Protein AF-A0ABD0PZU5-F1 (afdb_monomer_lite)

pLDDT: mean 74.21, std 15.09, range [39.16, 93.81]

InterPro domains:
  IPR005817 Wnt [PF00110] (14-63)

Organism: Cirrhinus mrigala (NCBI:txid683832)

Radius of gyration: 12.66 Å; chains: 1; bounding box: 28×32×26 Å

Structure (mmCIF, N/CA/C/O backbone):
data_AF-A0ABD0PZU5-F1
#
_entry.id   AF-A0ABD0PZU5-F1
#
loop_
_atom_site.group_PDB
_atom_site.id
_atom_site.type_symbol
_atom_site.label_atom_id
_atom_site.label_alt_id
_atom_site.label_comp_id
_atom_site.label_asym_id
_atom_site.label_entity_id
_atom_site.label_seq_id
_atom_site.pdbx_PDB_ins_code
_atom_site.Cartn_x
_atom_site.Cartn_y
_atom_site.Cartn_z
_atom_site.occupancy
_atom_site.B_iso_or_equiv
_atom_site.auth_seq_id
_atom_site.auth_comp_id
_atom_site.auth_asym_id
_atom_site.auth_atom_id
_atom_site.pdbx_PDB_model_num
ATOM 1 N N . TYR A 1 1 ? -6.239 22.655 8.520 1.00 39.16 1 TYR A N 1
ATOM 2 C CA . TYR A 1 1 ? -6.084 21.203 8.704 1.00 39.16 1 TYR A CA 1
ATOM 3 C C . TYR A 1 1 ? -7.092 20.502 7.816 1.00 39.16 1 TYR A C 1
ATOM 5 O O . TYR A 1 1 ? -8.240 20.340 8.204 1.00 39.16 1 TYR A O 1
ATOM 13 N N . SER A 1 2 ? -6.702 20.201 6.579 1.00 39.53 2 SER A N 1
ATOM 14 C CA . SER A 1 2 ? -7.565 19.504 5.624 1.00 39.53 2 SER A CA 1
ATOM 15 C C . SER A 1 2 ? -7.622 18.043 6.047 1.00 39.53 2 SER A C 1
ATOM 17 O O . SER A 1 2 ? -6.646 17.310 5.911 1.00 39.53 2 SER A O 1
ATOM 19 N N . SER A 1 3 ? -8.732 17.655 6.658 1.00 47.25 3 SER A N 1
ATOM 20 C CA . SER A 1 3 ? -8.986 16.312 7.154 1.00 47.25 3 SER A CA 1
ATOM 21 C C . SER A 1 3 ? -9.086 15.325 5.988 1.00 47.25 3 SER A C 1
ATOM 23 O O . SER A 1 3 ? -10.171 14.999 5.511 1.00 47.25 3 SER A O 1
ATOM 25 N N . LEU A 1 4 ? -7.947 14.738 5.615 1.00 52.56 4 LEU A N 1
ATOM 26 C CA . LEU A 1 4 ? -7.871 13.461 4.890 1.00 52.56 4 LEU A CA 1
ATOM 27 C C . LEU A 1 4 ? -8.450 12.274 5.708 1.00 52.56 4 LEU A C 1
ATOM 29 O O . LEU A 1 4 ? -8.202 11.120 5.389 1.00 52.56 4 LEU A O 1
ATOM 33 N N . GLY A 1 5 ? -9.202 12.546 6.781 1.00 48.66 5 GLY A N 1
ATOM 34 C CA . GLY A 1 5 ? -9.769 11.573 7.713 1.00 48.66 5 GLY A CA 1
ATOM 35 C C . GLY A 1 5 ? -11.284 11.383 7.604 1.00 48.66 5 GLY A C 1
ATOM 36 O O . GLY A 1 5 ? -11.881 10.928 8.568 1.00 48.66 5 GLY A O 1
ATOM 37 N N . SER A 1 6 ? -11.937 11.759 6.495 1.00 51.97 6 SER A N 1
ATOM 38 C CA . SER A 1 6 ? -13.412 11.692 6.393 1.00 51.97 6 SER A CA 1
ATOM 39 C C . SER A 1 6 ? -13.974 10.804 5.281 1.00 51.97 6 SER A C 1
ATOM 41 O O . SER A 1 6 ? -15.193 10.682 5.177 1.00 51.97 6 SER A O 1
ATOM 43 N N . GLN A 1 7 ? -13.137 10.138 4.479 1.00 55.94 7 GLN A N 1
ATOM 44 C CA . GLN A 1 7 ? -13.622 9.189 3.475 1.00 55.94 7 GLN A CA 1
ATOM 45 C C . GLN A 1 7 ? -13.059 7.789 3.735 1.00 55.94 7 GLN A C 1
ATOM 47 O O . GLN A 1 7 ? -11.842 7.650 3.871 1.00 55.94 7 GLN A O 1
ATOM 52 N N . PRO A 1 8 ? -13.916 6.751 3.818 1.00 63.59 8 PRO A N 1
ATOM 53 C CA . PRO A 1 8 ? -13.456 5.379 3.966 1.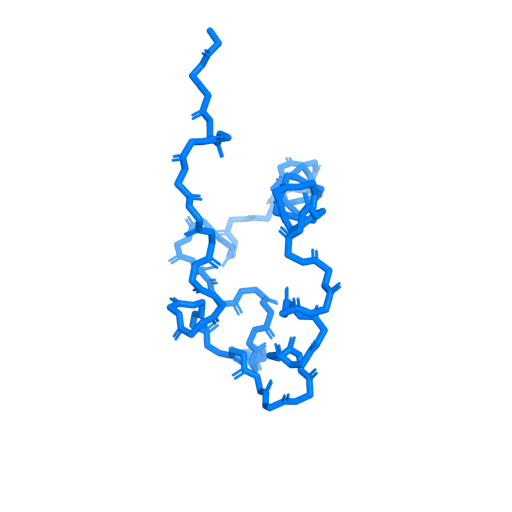00 63.59 8 PRO A CA 1
ATOM 54 C C . PRO A 1 8 ? -12.502 5.039 2.824 1.00 63.59 8 PRO A C 1
ATOM 56 O O . PRO A 1 8 ? -12.868 5.156 1.653 1.00 63.59 8 PRO A O 1
ATOM 59 N N . ILE A 1 9 ? -11.283 4.609 3.155 1.00 71.12 9 ILE A N 1
ATOM 60 C CA . ILE A 1 9 ? -10.344 4.112 2.151 1.00 71.12 9 ILE A CA 1
ATOM 61 C C . ILE A 1 9 ? -10.950 2.842 1.558 1.00 71.12 9 ILE A C 1
ATOM 63 O O . ILE A 1 9 ? -10.972 1.785 2.189 1.00 71.12 9 ILE A O 1
ATOM 67 N N . LEU A 1 10 ? -11.438 2.919 0.322 1.00 81.44 10 LEU A N 1
ATOM 68 C CA . LEU A 1 10 ? -11.786 1.723 -0.426 1.00 81.44 10 LEU A CA 1
ATOM 69 C C . LEU A 1 10 ? -10.488 1.026 -0.828 1.00 81.44 10 LEU A C 1
ATOM 71 O O . LEU A 1 10 ? -9.878 1.354 -1.834 1.00 81.44 10 LEU A O 1
ATOM 75 N N . CYS A 1 11 ? -10.076 0.007 -0.073 1.00 85.50 11 CYS A N 1
ATOM 76 C CA . CYS A 1 11 ? -8.897 -0.795 -0.419 1.00 85.50 11 CYS A CA 1
ATOM 77 C C . CYS A 1 11 ? -8.929 -1.317 -1.868 1.00 85.50 11 CYS A C 1
ATOM 79 O O . CYS A 1 11 ? -7.887 -1.518 -2.470 1.00 85.50 11 CYS A O 1
ATOM 81 N N . GLY A 1 12 ? -10.117 -1.527 -2.449 1.00 83.94 12 GLY A N 1
ATOM 82 C CA . GLY A 1 12 ? -10.263 -1.937 -3.850 1.00 83.94 12 GLY A CA 1
ATOM 83 C C . GLY A 1 12 ? -9.920 -0.860 -4.886 1.00 83.94 12 GLY A C 1
ATOM 84 O O . GLY A 1 12 ? -9.727 -1.206 -6.045 1.00 83.94 12 GLY A O 1
ATOM 85 N N . SER A 1 13 ?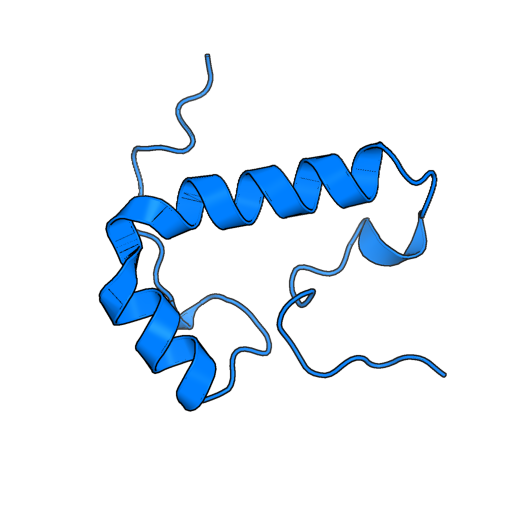 -9.837 0.417 -4.501 1.00 84.38 13 SER A N 1
ATOM 86 C CA . SER A 1 13 ? -9.482 1.521 -5.400 1.00 84.38 13 SER A CA 1
ATOM 87 C C . SER A 1 13 ? -7.990 1.859 -5.388 1.00 84.38 13 SER A C 1
ATOM 89 O O . SER A 1 13 ? -7.572 2.733 -6.142 1.00 84.38 13 SER A O 1
ATOM 91 N N . ILE A 1 14 ? -7.184 1.210 -4.540 1.00 83.06 14 ILE A N 1
ATOM 92 C CA . ILE A 1 14 ? -5.735 1.428 -4.509 1.00 83.06 14 ILE A CA 1
ATOM 93 C C . ILE A 1 14 ? -5.109 0.604 -5.645 1.00 83.06 14 ILE A C 1
ATOM 95 O O . ILE A 1 14 ? -5.183 -0.632 -5.622 1.00 83.06 14 ILE A O 1
ATOM 99 N N . PRO A 1 15 ? -4.500 1.259 -6.647 1.00 81.62 15 PRO A N 1
ATOM 100 C CA . PRO A 1 15 ? -3.966 0.567 -7.806 1.00 81.62 15 PRO A CA 1
ATOM 101 C C . PRO A 1 15 ? -2.790 -0.333 -7.416 1.00 81.62 15 PRO A C 1
ATOM 103 O O . PRO A 1 15 ? -1.938 0.030 -6.607 1.00 81.62 15 PRO A O 1
ATOM 106 N N . GLY A 1 16 ? -2.746 -1.523 -8.013 1.00 81.69 16 GLY A N 1
ATOM 107 C CA . GLY A 1 16 ? -1.644 -2.470 -7.846 1.00 81.69 16 GLY A CA 1
ATOM 108 C C . GLY A 1 16 ? -1.705 -3.353 -6.596 1.00 81.69 16 GLY A C 1
ATOM 109 O O . GLY A 1 16 ? -0.880 -4.256 -6.482 1.00 81.69 16 GLY A O 1
ATOM 110 N N . LEU A 1 17 ? -2.679 -3.176 -5.694 1.00 85.12 17 LEU A N 1
ATOM 111 C CA . LEU A 1 17 ? -2.815 -4.073 -4.542 1.00 85.12 17 LEU A CA 1
ATOM 112 C C . LEU A 1 17 ? -3.119 -5.513 -4.970 1.00 85.12 17 LEU A C 1
ATOM 114 O O . LEU A 1 17 ? -4.118 -5.794 -5.636 1.00 85.12 17 LEU A O 1
ATOM 118 N N . VAL A 1 18 ? -2.308 -6.452 -4.487 1.00 88.75 18 VAL A N 1
ATOM 119 C CA . VAL A 1 18 ? -2.548 -7.891 -4.663 1.00 88.75 18 VAL A CA 1
ATOM 120 C C . VAL A 1 18 ? -3.461 -8.447 -3.555 1.00 88.75 18 VAL A C 1
ATOM 122 O O . VAL A 1 18 ? -3.561 -7.842 -2.481 1.00 88.75 18 VAL A O 1
ATOM 125 N N . PRO A 1 19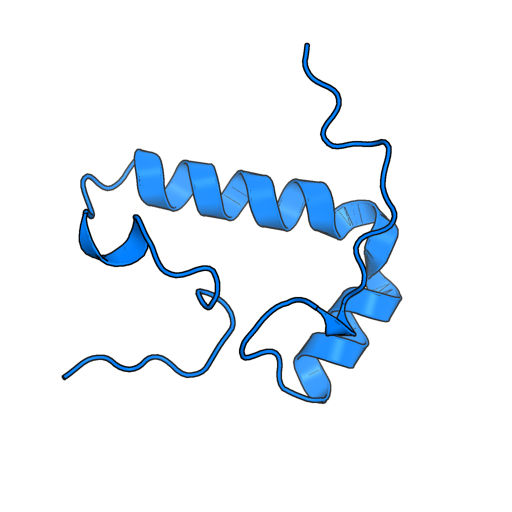 ? -4.095 -9.631 -3.728 1.00 92.38 19 PRO A N 1
ATOM 126 C CA . PRO A 1 19 ? -5.066 -10.173 -2.766 1.00 92.38 19 PRO A CA 1
ATOM 127 C C . PRO A 1 19 ? -4.579 -10.232 -1.311 1.00 92.38 19 PRO A C 1
ATOM 129 O O . PRO A 1 19 ? -5.347 -9.983 -0.379 1.00 92.38 19 PRO A O 1
ATOM 132 N N . LYS A 1 20 ? -3.288 -10.509 -1.092 1.00 91.75 20 LYS A N 1
ATOM 133 C CA . LYS A 1 20 ? -2.702 -10.527 0.254 1.00 91.75 20 LYS A CA 1
ATOM 134 C C . LYS A 1 20 ? -2.675 -9.131 0.887 1.00 91.75 20 LYS A C 1
ATOM 136 O O . LYS A 1 20 ? -3.056 -8.993 2.045 1.00 91.75 20 LYS A O 1
ATOM 141 N N . GLN A 1 21 ? -2.275 -8.102 0.143 1.00 90.44 21 GLN A N 1
ATOM 142 C CA . GLN A 1 21 ? -2.246 -6.722 0.638 1.00 90.44 21 GLN A CA 1
ATOM 143 C C . GLN A 1 21 ? -3.664 -6.158 0.814 1.00 90.44 21 GLN A C 1
ATOM 145 O O . GLN A 1 21 ? -3.921 -5.455 1.784 1.00 90.44 21 GLN A O 1
ATOM 150 N N . LEU A 1 22 ? -4.611 -6.546 -0.047 1.00 90.50 22 LEU A N 1
ATOM 151 C CA . LEU A 1 22 ? -6.045 -6.274 0.127 1.00 90.50 22 LEU A CA 1
ATOM 152 C C . LEU A 1 22 ? -6.577 -6.805 1.464 1.00 90.50 22 LEU A C 1
ATOM 154 O O . LEU A 1 22 ? -7.341 -6.113 2.139 1.00 90.50 22 LEU A O 1
ATOM 158 N N . ARG A 1 23 ? -6.155 -8.009 1.875 1.00 92.81 23 ARG A N 1
ATOM 159 C CA . ARG A 1 23 ? -6.506 -8.569 3.189 1.00 92.81 23 ARG A CA 1
ATOM 160 C C . ARG A 1 23 ? -5.940 -7.723 4.331 1.00 92.81 23 ARG A C 1
ATOM 162 O O . ARG A 1 23 ? -6.668 -7.441 5.275 1.00 92.81 23 ARG A O 1
ATOM 169 N N . PHE A 1 24 ? -4.684 -7.286 4.231 1.00 92.44 24 PHE A N 1
ATOM 170 C CA . PHE A 1 24 ? -4.089 -6.381 5.220 1.00 92.44 24 PHE A CA 1
ATOM 171 C C . PHE A 1 24 ? -4.819 -5.037 5.275 1.00 92.44 24 PHE A C 1
ATOM 173 O O . PHE A 1 24 ? -5.232 -4.625 6.351 1.00 92.44 24 PHE A O 1
ATOM 180 N N . CYS A 1 25 ? -5.064 -4.402 4.131 1.00 89.56 25 CYS A N 1
ATOM 181 C CA . CYS A 1 25 ? -5.751 -3.116 4.071 1.00 89.56 25 CYS A CA 1
ATOM 182 C C . CYS A 1 25 ? -7.141 -3.172 4.722 1.00 89.56 25 CYS A C 1
ATOM 184 O O . CYS A 1 25 ? -7.497 -2.276 5.477 1.00 89.56 25 CYS A O 1
ATOM 186 N N . ARG A 1 26 ? -7.909 -4.251 4.501 1.00 91.12 26 ARG A N 1
ATOM 187 C CA . ARG A 1 26 ? -9.228 -4.431 5.136 1.00 91.12 26 ARG A CA 1
ATOM 188 C C . ARG A 1 26 ? -9.134 -4.683 6.641 1.00 91.12 26 ARG A C 1
ATOM 190 O O . ARG A 1 26 ? -9.942 -4.147 7.387 1.00 91.12 26 ARG A O 1
ATOM 197 N N . ASN A 1 27 ? -8.159 -5.479 7.080 1.00 93.81 27 ASN A N 1
ATOM 198 C CA . ASN A 1 27 ? -7.967 -5.792 8.500 1.00 93.81 27 ASN A CA 1
ATOM 199 C C . ASN A 1 27 ? -7.454 -4.595 9.314 1.00 93.81 27 ASN A C 1
ATOM 201 O O . ASN A 1 27 ? -7.676 -4.540 10.517 1.00 93.81 27 ASN A O 1
ATOM 205 N N . TYR A 1 28 ? -6.758 -3.664 8.662 1.00 91.25 28 TYR A N 1
ATOM 206 C CA . TYR A 1 28 ? -6.076 -2.530 9.286 1.00 91.25 28 TYR A CA 1
ATOM 207 C C . TYR A 1 28 ? -6.561 -1.190 8.717 1.00 91.25 28 TYR A C 1
ATOM 209 O O . TYR A 1 28 ? -5.811 -0.219 8.659 1.00 91.25 28 TYR A O 1
ATOM 217 N N . ILE A 1 29 ? -7.821 -1.132 8.276 1.00 87.06 29 ILE A N 1
ATOM 218 C CA . ILE A 1 29 ? -8.364 0.014 7.535 1.00 87.06 29 ILE A CA 1
ATOM 219 C C . ILE A 1 29 ? -8.312 1.322 8.328 1.00 87.06 29 ILE A C 1
ATOM 221 O O . ILE A 1 29 ? -8.086 2.383 7.752 1.00 87.06 29 ILE A O 1
ATOM 225 N N . GLU A 1 30 ? -8.438 1.234 9.651 1.00 87.81 30 GLU A N 1
ATOM 226 C CA . GLU A 1 30 ? -8.377 2.376 10.567 1.00 87.81 30 GLU A CA 1
ATOM 227 C C . GLU A 1 30 ? -6.996 3.048 10.587 1.00 87.81 30 GLU A C 1
ATOM 229 O O . GLU A 1 30 ? -6.909 4.256 10.783 1.00 87.81 30 GLU A O 1
ATOM 234 N N . ILE A 1 31 ? -5.919 2.294 10.331 1.00 88.31 31 ILE A N 1
ATOM 235 C CA . ILE A 1 31 ? -4.538 2.810 10.338 1.00 88.31 31 ILE A CA 1
ATOM 236 C C . ILE A 1 31 ? -3.975 3.068 8.934 1.00 88.31 31 I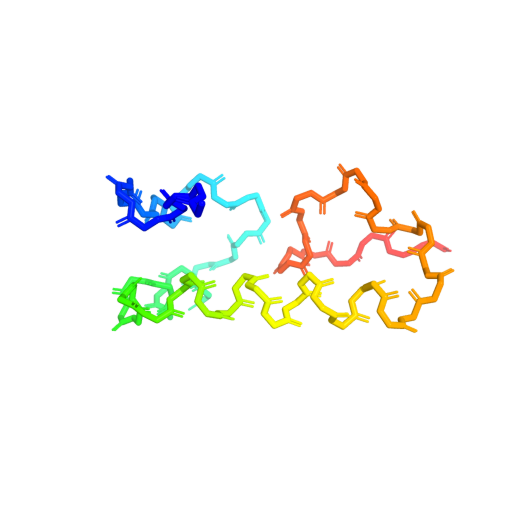LE A C 1
ATOM 238 O O . ILE A 1 31 ? -2.879 3.612 8.795 1.00 88.31 31 ILE A O 1
ATOM 242 N N . MET A 1 32 ? -4.711 2.719 7.875 1.00 85.88 32 MET A N 1
ATOM 243 C CA . MET A 1 32 ? -4.297 2.974 6.491 1.00 85.88 32 MET A CA 1
ATOM 244 C C . MET A 1 32 ? -3.994 4.456 6.179 1.00 85.88 32 MET A C 1
ATOM 246 O O . MET A 1 32 ? -3.068 4.690 5.398 1.00 85.88 32 MET A O 1
ATOM 250 N N . PRO A 1 33 ? -4.667 5.464 6.782 1.00 84.75 33 PRO A N 1
ATOM 251 C CA . PRO A 1 33 ? -4.269 6.863 6.615 1.00 84.75 33 PRO A CA 1
ATOM 252 C C . PRO A 1 33 ? -2.827 7.140 7.072 1.00 84.75 33 PRO A C 1
ATOM 254 O O . PRO A 1 33 ? -2.078 7.807 6.362 1.00 84.75 33 PRO A O 1
ATOM 257 N N . SER A 1 34 ? -2.402 6.568 8.204 1.00 88.12 34 SER A N 1
ATOM 258 C CA . SER A 1 34 ? -1.034 6.720 8.723 1.00 88.12 34 SER A CA 1
ATOM 259 C C . SER A 1 34 ? -0.000 6.021 7.840 1.00 88.12 34 SER A C 1
ATOM 261 O O . SER A 1 34 ? 1.096 6.539 7.637 1.00 88.12 34 SER A O 1
ATOM 263 N N . VAL A 1 35 ? -0.352 4.865 7.267 1.00 87.25 35 VAL A N 1
ATOM 264 C CA . VAL A 1 35 ? 0.502 4.164 6.293 1.00 87.25 35 VAL A CA 1
ATOM 265 C C . VAL A 1 35 ? 0.729 5.033 5.050 1.00 87.25 35 VAL A C 1
ATOM 267 O O . VAL A 1 35 ? 1.862 5.153 4.585 1.00 87.25 35 VAL A O 1
ATOM 270 N N . ALA A 1 36 ? -0.324 5.676 4.535 1.00 83.31 36 ALA A N 1
ATOM 271 C CA . ALA A 1 36 ? -0.224 6.582 3.391 1.00 83.31 36 ALA A CA 1
ATOM 272 C C . ALA A 1 36 ? 0.645 7.818 3.695 1.00 83.31 36 ALA A C 1
ATOM 274 O O . ALA A 1 36 ? 1.466 8.219 2.868 1.00 83.31 36 ALA A O 1
ATOM 275 N N . GLU A 1 37 ? 0.500 8.401 4.886 1.00 84.25 37 GLU A N 1
ATOM 276 C CA . GLU A 1 37 ? 1.304 9.546 5.324 1.00 84.25 37 GLU A CA 1
ATOM 277 C C . GLU A 1 37 ? 2.789 9.193 5.476 1.00 84.25 37 GLU A C 1
ATOM 279 O O . GLU A 1 37 ? 3.639 9.908 4.945 1.00 84.25 37 GLU A O 1
ATOM 284 N N . GLY A 1 38 ? 3.110 8.067 6.121 1.00 84.94 38 GLY A N 1
ATOM 285 C CA . GLY A 1 38 ? 4.496 7.626 6.301 1.00 84.94 38 GLY A CA 1
ATOM 286 C C . GLY A 1 38 ? 5.223 7.414 4.971 1.00 84.94 38 GLY A C 1
ATOM 287 O O . GLY A 1 38 ? 6.382 7.797 4.821 1.00 84.94 38 GLY A O 1
ATOM 288 N N . VAL A 1 39 ? 4.516 6.884 3.971 1.00 83.75 39 VAL A N 1
ATOM 289 C CA . VAL A 1 39 ? 5.056 6.741 2.617 1.00 83.75 39 VAL A CA 1
ATOM 290 C C . VAL A 1 39 ? 5.286 8.097 1.955 1.00 83.75 39 VAL A C 1
ATOM 292 O O . VAL A 1 39 ? 6.366 8.326 1.416 1.00 83.75 39 VAL A O 1
ATOM 295 N N . LYS A 1 40 ? 4.320 9.021 2.038 1.00 79.88 40 LYS A N 1
ATOM 296 C CA . LYS A 1 40 ? 4.478 10.384 1.510 1.00 79.88 40 LYS A CA 1
ATOM 297 C C . LYS A 1 40 ? 5.695 11.088 2.116 1.00 79.88 40 LYS A C 1
ATOM 299 O O . LYS A 1 40 ? 6.454 11.707 1.377 1.00 79.88 40 LYS A O 1
ATOM 304 N N . LEU A 1 41 ? 5.881 10.980 3.431 1.00 84.44 41 LEU A N 1
ATOM 305 C CA . LEU A 1 41 ? 7.032 11.557 4.125 1.00 84.44 41 LEU A CA 1
ATOM 306 C C . LEU A 1 41 ? 8.339 10.918 3.651 1.00 84.44 41 LEU A C 1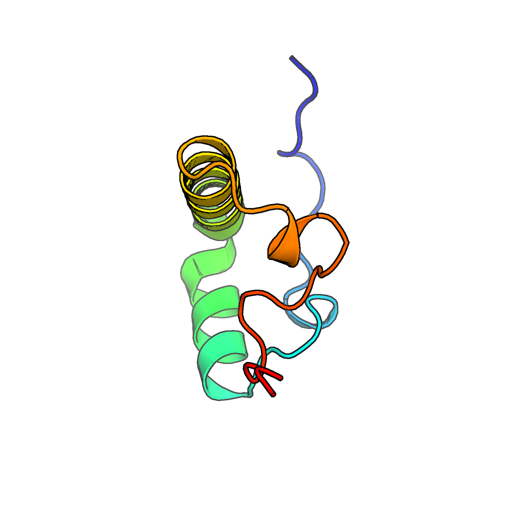
ATOM 308 O O . LEU A 1 41 ? 9.249 11.641 3.269 1.00 84.44 41 LEU A O 1
ATOM 312 N N . GLY A 1 42 ? 8.415 9.587 3.569 1.00 81.81 42 GLY A N 1
ATOM 313 C CA . GLY A 1 42 ? 9.611 8.902 3.067 1.00 81.81 42 GLY A CA 1
ATOM 314 C C . GLY A 1 42 ? 9.993 9.306 1.637 1.00 81.81 42 GLY A C 1
ATOM 315 O O . GLY A 1 42 ? 11.170 9.512 1.349 1.00 81.81 42 GLY A O 1
ATOM 316 N N . ILE A 1 43 ? 9.002 9.481 0.756 1.00 79.88 43 ILE A N 1
ATOM 317 C CA . ILE A 1 43 ? 9.213 9.984 -0.612 1.00 79.88 43 ILE A CA 1
ATOM 318 C C . ILE A 1 43 ? 9.631 11.449 -0.619 1.00 79.88 43 ILE A C 1
ATOM 320 O O . ILE A 1 43 ? 10.310 11.856 -1.541 1.00 79.88 43 ILE A O 1
ATOM 324 N N . GLN A 1 44 ? 9.175 12.268 0.327 1.00 76.00 44 GLN A N 1
ATOM 325 C CA . GLN A 1 44 ? 9.525 13.686 0.366 1.00 76.00 44 GLN A CA 1
ATOM 326 C C . GLN A 1 44 ? 10.936 13.905 0.929 1.00 76.00 44 GLN A C 1
ATOM 328 O O . GLN A 1 44 ? 11.649 14.788 0.458 1.00 76.00 44 GLN A O 1
ATOM 333 N N . GLU A 1 45 ? 11.332 13.108 1.923 1.00 75.94 45 GLU A N 1
ATOM 334 C CA . GLU A 1 45 ? 12.664 13.147 2.542 1.00 75.94 45 GLU A CA 1
ATOM 335 C C . GLU A 1 45 ? 13.763 12.693 1.572 1.00 75.94 45 GLU A C 1
ATOM 337 O O . GLU A 1 45 ? 14.886 13.197 1.589 1.00 75.94 45 GLU A O 1
ATOM 342 N N . TRP A 1 46 ? 13.438 11.768 0.671 1.00 74.81 46 TRP A N 1
ATOM 343 C CA . TRP A 1 46 ? 14.303 11.437 -0.452 1.00 74.81 46 TRP A CA 1
ATOM 344 C C . TRP A 1 46 ? 13.927 12.350 -1.622 1.00 74.81 46 TRP A C 1
ATOM 346 O O . TRP A 1 46 ? 12.784 12.336 -2.024 1.00 74.81 46 TRP A O 1
ATOM 356 N N . ASN A 1 47 ? 14.822 13.121 -2.246 1.00 69.19 47 ASN A N 1
ATOM 357 C CA . ASN A 1 47 ? 14.489 13.913 -3.454 1.00 69.19 47 ASN A CA 1
ATOM 358 C C . ASN A 1 47 ? 14.223 13.020 -4.700 1.00 69.19 47 ASN A C 1
ATOM 360 O O . ASN A 1 47 ? 14.806 13.210 -5.767 1.00 69.19 47 ASN A O 1
ATOM 364 N N . CYS A 1 48 ? 13.376 11.998 -4.568 1.00 65.50 48 CYS A N 1
ATOM 365 C CA . CYS A 1 48 ? 13.007 11.033 -5.585 1.00 65.50 48 CYS A CA 1
ATOM 366 C C . CYS A 1 48 ? 11.819 11.576 -6.380 1.00 65.50 48 CYS A C 1
ATOM 368 O O . CYS A 1 48 ? 10.670 11.519 -5.942 1.00 65.50 48 CYS A O 1
ATOM 370 N N . THR A 1 49 ? 12.072 12.094 -7.578 1.00 63.41 49 THR A N 1
ATOM 371 C CA . THR A 1 49 ? 10.998 12.518 -8.490 1.00 63.41 49 THR A CA 1
ATOM 372 C C . THR A 1 49 ? 10.255 11.338 -9.120 1.00 63.41 49 THR A C 1
ATOM 374 O O . THR A 1 49 ? 9.144 11.527 -9.610 1.00 63.41 49 THR A O 1
ATOM 377 N N . THR A 1 50 ? 10.811 10.122 -9.052 1.00 61.62 50 THR A N 1
ATOM 378 C CA . THR A 1 50 ? 10.269 8.888 -9.654 1.00 61.62 50 THR A CA 1
ATOM 379 C C . THR A 1 50 ? 8.848 8.546 -9.190 1.00 61.62 50 THR A C 1
ATOM 381 O O . THR A 1 50 ? 8.122 7.844 -9.884 1.00 61.62 50 THR A O 1
ATOM 384 N N . ILE A 1 51 ? 8.418 9.058 -8.033 1.00 62.41 51 ILE A N 1
ATOM 385 C CA . ILE A 1 51 ? 7.166 8.651 -7.378 1.00 62.41 51 ILE A CA 1
ATOM 386 C C . ILE A 1 51 ? 6.052 9.707 -7.534 1.00 62.41 51 ILE A C 1
ATOM 388 O O . ILE A 1 51 ? 4.909 9.468 -7.149 1.00 62.41 51 ILE A O 1
ATOM 392 N N . LYS A 1 52 ? 6.342 10.867 -8.140 1.00 54.47 52 LYS A N 1
ATOM 393 C CA . LYS A 1 52 ? 5.455 12.045 -8.106 1.00 54.47 52 LYS A CA 1
ATOM 394 C C . LYS A 1 52 ? 4.054 11.808 -8.693 1.00 54.47 52 LYS A C 1
ATOM 396 O O . LYS A 1 52 ? 3.110 12.445 -8.237 1.00 54.47 52 LYS A O 1
ATOM 401 N N . ASP A 1 53 ? 3.918 10.847 -9.609 1.00 51.66 53 ASP A N 1
ATOM 402 C CA . ASP A 1 53 ? 2.675 10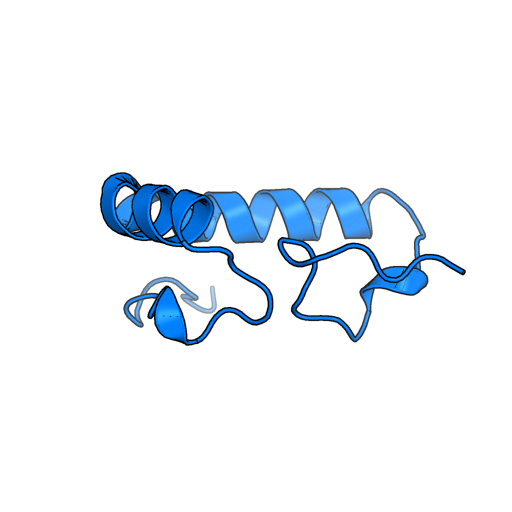.611 -10.354 1.00 51.66 53 ASP A CA 1
ATOM 403 C C . ASP A 1 53 ? 2.106 9.190 -10.202 1.00 51.66 53 ASP A C 1
ATOM 405 O O . ASP A 1 53 ? 1.067 8.881 -10.789 1.00 51.66 53 ASP A O 1
ATOM 409 N N . ASN A 1 54 ? 2.748 8.306 -9.425 1.00 54.59 54 ASN A N 1
ATOM 410 C CA . ASN A 1 54 ? 2.341 6.902 -9.371 1.00 54.59 54 ASN A CA 1
ATOM 411 C C . ASN A 1 54 ? 1.680 6.547 -8.033 1.00 54.59 54 ASN A C 1
ATOM 413 O O . ASN A 1 54 ? 2.335 6.302 -7.022 1.00 54.59 54 ASN A O 1
ATOM 417 N N . LEU A 1 55 ? 0.348 6.452 -8.053 1.00 55.72 55 LEU A N 1
ATOM 418 C CA . LEU A 1 55 ? -0.477 5.970 -6.936 1.00 55.72 55 LEU A CA 1
ATOM 419 C C . LEU A 1 55 ? -0.186 4.497 -6.566 1.00 55.72 55 LEU A C 1
ATOM 421 O O . LEU A 1 55 ? -0.699 3.999 -5.565 1.00 55.72 55 LEU A O 1
ATOM 425 N N . ALA A 1 56 ? 0.616 3.791 -7.370 1.00 63.09 56 ALA A N 1
ATOM 426 C CA . ALA A 1 56 ? 0.886 2.361 -7.265 1.00 63.09 56 ALA A CA 1
ATOM 427 C C . ALA A 1 56 ? 2.173 2.013 -6.489 1.00 63.09 56 ALA A C 1
ATOM 429 O O . ALA A 1 56 ? 2.830 1.029 -6.811 1.00 63.09 56 ALA A O 1
ATOM 430 N N . ILE A 1 57 ? 2.537 2.765 -5.444 1.00 69.12 57 ILE A N 1
ATOM 431 C CA . ILE A 1 57 ? 3.730 2.458 -4.623 1.00 69.12 57 ILE A CA 1
ATOM 432 C C . ILE A 1 57 ? 3.668 1.096 -3.919 1.00 69.12 57 ILE A C 1
ATOM 434 O O . ILE A 1 57 ? 4.690 0.486 -3.624 1.00 69.12 57 ILE A O 1
ATOM 438 N N . PHE A 1 58 ? 2.456 0.606 -3.659 1.00 70.25 58 PHE A N 1
ATOM 439 C CA . PHE A 1 58 ? 2.230 -0.725 -3.100 1.00 70.25 58 PHE A CA 1
ATOM 440 C C . PHE A 1 58 ? 2.021 -1.796 -4.178 1.00 70.25 58 PHE A C 1
ATOM 442 O O . PHE A 1 58 ? 1.857 -2.968 -3.839 1.00 70.25 58 PHE A O 1
ATOM 449 N N . GLY A 1 59 ? 1.993 -1.401 -5.452 1.00 67.38 59 GLY A N 1
ATOM 450 C CA . GLY A 1 59 ? 1.831 -2.295 -6.587 1.00 67.38 59 GLY A CA 1
ATOM 451 C C . GLY A 1 59 ? 3.139 -2.923 -7.060 1.00 67.38 59 GLY A C 1
ATOM 452 O O . GLY A 1 59 ? 4.201 -2.667 -6.493 1.00 67.38 59 GLY A O 1
ATOM 453 N N . PRO A 1 60 ? 3.077 -3.768 -8.104 1.00 64.81 60 PRO A N 1
ATOM 454 C CA . PRO A 1 60 ? 4.268 -4.309 -8.742 1.00 64.81 60 PRO A CA 1
ATOM 455 C C . PRO A 1 60 ? 5.199 -3.175 -9.175 1.00 64.81 60 PRO A C 1
ATOM 457 O O . PRO A 1 60 ? 4.778 -2.256 -9.878 1.00 64.81 60 PRO A O 1
ATOM 460 N N . VAL A 1 61 ? 6.459 -3.255 -8.753 1.00 68.12 61 VAL A N 1
ATOM 461 C CA . VAL A 1 61 ? 7.490 -2.284 -9.114 1.00 68.12 61 VAL A CA 1
ATOM 462 C C . VAL A 1 61 ? 7.815 -2.469 -10.596 1.00 68.12 61 VAL A C 1
ATOM 464 O O . VAL A 1 61 ? 8.308 -3.520 -11.003 1.00 68.12 61 VAL A O 1
ATOM 467 N N . LEU A 1 62 ? 7.492 -1.463 -11.409 1.00 64.38 62 LEU A N 1
ATOM 468 C CA . LEU A 1 62 ? 7.825 -1.406 -12.834 1.00 64.38 62 LEU A CA 1
ATOM 469 C C . LEU A 1 62 ? 9.154 -0.662 -13.023 1.00 64.38 62 LEU A C 1
ATOM 471 O O . LEU A 1 62 ? 9.228 0.288 -13.798 1.00 64.38 62 LEU A O 1
ATOM 475 N N . ASP A 1 63 ? 10.187 -1.052 -12.280 1.00 58.38 63 ASP A N 1
ATOM 476 C CA . ASP A 1 63 ? 11.523 -0.507 -12.505 1.00 58.38 63 ASP A CA 1
ATOM 477 C C . ASP A 1 63 ? 12.100 -1.177 -13.757 1.00 58.38 63 ASP A C 1
ATOM 479 O O . ASP A 1 63 ? 12.046 -2.403 -13.908 1.00 58.38 63 ASP A O 1
ATOM 483 N N . LYS A 1 64 ? 12.594 -0.356 -14.683 1.00 45.88 64 LYS A N 1
ATOM 484 C CA . LYS A 1 64 ? 13.266 -0.779 -15.910 1.00 45.88 64 LYS A CA 1
ATOM 485 C C . LYS A 1 64 ? 14.739 -0.421 -15.829 1.00 45.88 64 LYS A C 1
ATOM 487 O O . LYS A 1 64 ? 15.023 0.707 -15.370 1.00 45.88 64 LYS A O 1
#

Secondary structure (DSSP, 8-state):
---TTSS---GGGSTT--HHHHHHHHHTTTTHHHHHHHHHHHHHHTT-GGGTT-S-TTS-----

Foldseek 3Di:
DPPPPPDQPPLVPQPADDPVVSVVCVVPSVCVVVVVVVVVVVCVVPVDPVCVPDSQPVHPDPDD

Sequence (64 aa):
YSSLGSQPILCGSIPGLVPKQLRFCRNYIEIMPSVAEGVKLGIQEWNCTTIKDNLAIFGPVLDK